Protein AF-A0A3M1BQ85-F1 (afdb_monomer)

Solvent-accessible surface area (backbone atoms only — not comparable to full-atom values): 7840 Å² total; per-residue (Å²): 142,82,82,92,62,69,89,78,54,62,62,65,64,54,50,52,54,53,52,52,51,56,47,53,56,48,52,53,40,35,56,31,48,8,52,30,52,32,41,50,47,41,54,77,76,43,19,82,80,44,59,34,60,41,94,69,44,39,53,59,47,52,49,49,32,54,48,29,54,50,50,42,51,51,47,32,74,76,41,58,70,48,64,77,49,54,63,81,41,47,58,58,16,35,53,54,15,50,54,51,49,49,52,54,29,47,78,70,75,42,58,87,51,56,84,70,61,72,96,60,62,92,66,52,64,64,51,68,75,63,64,65,66,80,79,75,109

Mean predicted aligned error: 5.95 Å

Foldseek 3Di:
DDDPPVVPDPVVVVVVVVVVVVVVLLVLLLLLLLLLLLLVCCLVPPCVVDCNVPDCNSVVSLVSLVVSLVSNVVSCVVPVVSVVVNQVCNFVSPVSNLVVNCVVCVVVVNNVCNVVRDNGRPDHPCCSNPPRCVVVD

Radius of gyration: 19.22 Å; Cα contacts (8 Å, |Δi|>4): 107; chains: 1; bounding box: 35×29×62 Å

Secondary structure (DSSP, 8-state):
-----GGGS-HHHHHHHHHHHHHHHHHHHHHHHHHHHHHHHHHHHHGGGSGGGSTTTTHHHHHHHHHHHHHHHHHHHH-TTHHHHGGGGHHHHHHHHHHHHHHHHHHTT-GGGGGGS-SS-SS-HHHHHH--GGGG-

pLDDT: mean 90.46, std 11.32, range [49.25, 98.88]

Sequence (137 aa):
LKEGLYDLVDWENLLEEIEDMAQKHLDSCISHLAVILEHMYEWDHFRQWTKAGKEKGGLSWIRSIDRARTEISKLFRRYPSLRNKLPDYLELAWQDAVDELKLWLKDISKESLISQLPSRCPYTYEEAMTRDLRREL

Nearest PDB structures (foldseek):
  8w6e-assembly1_A  TM=3.481E-01  e=8.507E+00  artificial sequences

Structure (mmCIF, N/CA/C/O backbone):
data_AF-A0A3M1BQ85-F1
#
_entry.id   AF-A0A3M1BQ85-F1
#
loop_
_atom_site.group_PDB
_atom_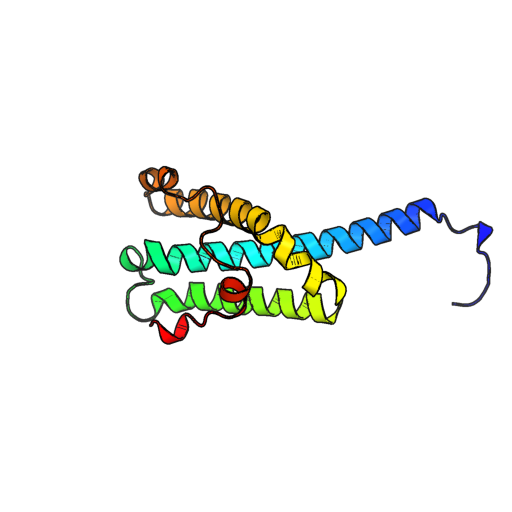site.id
_atom_site.type_symbol
_atom_site.label_atom_id
_atom_site.label_alt_id
_atom_site.label_comp_id
_atom_site.label_asym_id
_atom_site.label_entity_id
_atom_site.label_seq_id
_atom_site.pdbx_PDB_ins_code
_atom_site.Cartn_x
_atom_site.Cartn_y
_atom_site.Cartn_z
_atom_site.occupancy
_atom_site.B_iso_or_equiv
_atom_site.auth_seq_id
_atom_site.auth_comp_id
_atom_site.auth_asym_id
_atom_site.auth_atom_id
_atom_site.pdbx_PDB_model_num
ATOM 1 N N . LEU A 1 1 ? -6.407 -2.912 37.600 1.00 49.25 1 LEU A N 1
ATOM 2 C CA . LEU A 1 1 ? -7.320 -1.755 37.699 1.00 49.25 1 LEU A CA 1
ATOM 3 C C . LEU A 1 1 ? -8.203 -1.965 38.918 1.00 49.25 1 LEU A C 1
ATOM 5 O O . LEU A 1 1 ? -8.993 -2.900 38.936 1.00 49.25 1 LEU A O 1
ATOM 9 N N . LYS A 1 2 ? -7.933 -1.205 39.978 1.00 56.22 2 LYS A N 1
ATOM 10 C CA . LYS A 1 2 ? -8.595 -1.233 41.287 1.00 56.22 2 LYS A CA 1
ATOM 11 C C . LYS A 1 2 ? -8.866 0.230 41.644 1.00 56.22 2 LYS A C 1
ATOM 13 O O . LYS A 1 2 ? -7.975 1.038 41.424 1.00 56.22 2 LYS A O 1
ATOM 18 N N . GLU A 1 3 ? -10.046 0.480 42.206 1.00 62.56 3 GLU A N 1
ATOM 19 C CA . GLU A 1 3 ? -10.600 1.768 42.670 1.00 62.56 3 GLU A CA 1
ATOM 20 C C . GLU A 1 3 ? -11.431 2.534 41.623 1.00 62.56 3 GLU A C 1
ATOM 22 O O . GLU A 1 3 ? -10.925 3.156 40.696 1.00 62.56 3 GLU A O 1
ATOM 27 N N . GLY A 1 4 ? -12.757 2.418 41.771 1.00 55.50 4 GLY A N 1
ATOM 28 C CA . GLY A 1 4 ? -13.787 2.972 40.893 1.00 55.50 4 GLY A CA 1
ATOM 29 C C . GLY A 1 4 ? -14.021 4.466 41.096 1.00 55.50 4 GLY A C 1
ATOM 30 O O . GLY A 1 4 ? -15.075 4.865 41.579 1.00 55.50 4 GLY A O 1
ATOM 31 N N . LEU A 1 5 ? -13.046 5.281 40.699 1.00 61.38 5 LEU A N 1
ATOM 32 C CA . LEU A 1 5 ? -13.179 6.735 40.564 1.00 61.38 5 LEU A CA 1
ATOM 33 C C . LEU A 1 5 ? -13.590 7.098 39.125 1.00 61.38 5 LEU A C 1
ATOM 35 O O . LEU A 1 5 ? -12.866 7.788 38.414 1.00 61.38 5 LEU A O 1
ATOM 39 N N . TYR A 1 6 ? -14.739 6.586 38.675 1.00 60.47 6 TYR A N 1
ATOM 40 C CA . TYR A 1 6 ? -15.237 6.792 37.307 1.00 60.47 6 TYR A CA 1
ATOM 41 C C . TYR A 1 6 ? -15.605 8.258 37.008 1.00 60.47 6 TYR A C 1
ATOM 43 O O . TYR A 1 6 ? -15.544 8.667 35.853 1.00 60.47 6 TYR A O 1
ATOM 51 N N . ASP A 1 7 ? -15.916 9.052 38.037 1.00 66.50 7 ASP A N 1
ATOM 52 C CA . ASP A 1 7 ? -16.328 10.460 37.906 1.00 66.50 7 ASP A CA 1
ATOM 53 C C . ASP A 1 7 ? -15.151 11.437 37.710 1.00 66.50 7 ASP A C 1
ATOM 55 O O . ASP A 1 7 ? -15.363 12.605 37.400 1.00 66.50 7 ASP A O 1
ATOM 59 N N . LEU A 1 8 ? -13.907 10.976 37.904 1.00 69.81 8 LEU A N 1
ATOM 60 C CA . LEU A 1 8 ? -12.683 11.757 37.658 1.00 69.81 8 LEU A CA 1
ATOM 61 C C . LEU A 1 8 ? -12.062 11.465 36.286 1.00 69.81 8 LEU A C 1
ATOM 63 O O . LEU A 1 8 ? -11.068 12.089 35.918 1.00 69.81 8 LEU A O 1
ATOM 67 N N . VAL A 1 9 ? -12.607 10.487 35.559 1.00 72.50 9 VAL A N 1
ATOM 68 C CA . VAL A 1 9 ? -12.145 10.149 34.216 1.00 72.50 9 VAL A CA 1
ATOM 69 C C . VAL A 1 9 ? -12.768 11.136 33.241 1.00 72.50 9 VAL A C 1
ATOM 71 O O . VAL A 1 9 ? -13.988 11.250 33.142 1.00 72.50 9 VAL A O 1
ATOM 74 N N . ASP A 1 10 ? -11.910 11.834 32.510 1.00 82.94 10 ASP A N 1
ATOM 75 C CA . ASP A 1 10 ? -12.309 12.657 31.379 1.00 82.94 10 ASP A CA 1
ATOM 76 C C . ASP A 1 10 ? -12.650 11.748 30.189 1.00 82.94 10 ASP A C 1
ATOM 78 O O . ASP A 1 10 ? -11.801 11.375 29.377 1.00 82.94 10 ASP A O 1
ATOM 82 N N . TRP A 1 11 ? -13.900 11.287 30.166 1.00 82.50 11 TRP A N 1
ATOM 83 C CA . TRP A 1 11 ? -14.385 10.308 29.195 1.00 82.50 11 TRP A CA 1
ATOM 84 C C . TRP A 1 11 ? -14.397 10.827 27.758 1.00 82.50 11 TRP A C 1
ATOM 86 O O . TRP A 1 11 ? -14.307 10.015 26.841 1.00 82.50 11 TRP A O 1
ATOM 96 N N . GLU A 1 12 ? -14.503 12.142 27.562 1.00 80.19 12 GLU A N 1
ATOM 97 C CA . GLU A 1 12 ? -14.507 12.763 26.236 1.00 80.19 12 GLU A CA 1
ATOM 98 C C . GLU A 1 12 ? -13.103 12.711 25.628 1.00 80.19 12 GLU A C 1
ATOM 100 O O . GLU A 1 12 ? -12.927 12.121 24.562 1.00 80.19 12 GLU A O 1
ATOM 105 N N . ASN A 1 13 ? -12.090 13.169 26.376 1.00 77.69 13 ASN A N 1
ATOM 106 C CA . ASN A 1 13 ? -10.690 13.065 25.956 1.00 77.69 13 ASN A CA 1
ATOM 107 C C . ASN A 1 13 ? -10.253 11.602 25.751 1.00 77.69 13 ASN A C 1
ATOM 109 O O . ASN A 1 13 ? -9.557 11.286 24.788 1.00 77.69 13 ASN A O 1
ATOM 113 N N . LEU A 1 14 ? -10.692 10.675 26.613 1.00 80.25 14 LEU A N 1
ATOM 114 C CA . LEU A 1 14 ? -10.365 9.253 26.455 1.00 80.25 14 LEU A CA 1
ATOM 115 C C . LEU A 1 14 ? -10.995 8.637 25.192 1.00 80.25 14 LEU A C 1
ATOM 117 O O . LEU A 1 14 ? -10.381 7.777 24.558 1.00 80.25 14 LEU A O 1
ATOM 121 N N . LEU A 1 15 ? -12.223 9.031 24.842 1.00 78.56 15 LEU A N 1
ATOM 122 C CA . LEU A 1 15 ? -12.894 8.544 23.636 1.00 78.56 15 LEU A CA 1
ATOM 123 C C . LEU A 1 15 ? -12.198 9.072 22.376 1.00 78.56 15 LEU A C 1
ATOM 125 O O . LEU A 1 15 ? -11.910 8.278 21.479 1.00 78.56 15 LEU A O 1
ATOM 129 N N . GLU A 1 16 ? -11.867 10.365 22.352 1.00 80.06 16 GLU A N 1
ATOM 130 C CA . GLU A 1 16 ? -11.123 11.001 21.260 1.00 80.06 16 GLU A CA 1
ATOM 131 C C . GLU A 1 16 ? -9.767 10.313 21.037 1.00 80.06 16 GLU A C 1
ATOM 133 O O . GLU A 1 16 ? -9.454 9.912 19.918 1.00 80.06 16 GLU A O 1
ATOM 138 N N . GLU A 1 17 ? -9.001 10.041 22.102 1.00 83.06 17 GLU A N 1
ATOM 139 C CA . GLU A 1 17 ? -7.720 9.326 21.999 1.00 83.06 17 GLU A CA 1
ATOM 140 C C . GLU A 1 17 ? -7.861 7.918 21.391 1.00 83.06 17 GLU A C 1
ATOM 142 O O . GLU A 1 17 ? -6.996 7.465 20.629 1.00 83.06 17 GLU A O 1
ATOM 147 N N . ILE A 1 18 ? -8.943 7.203 21.721 1.00 77.69 18 ILE A N 1
ATOM 148 C CA . ILE A 1 18 ? -9.218 5.865 21.180 1.00 77.69 18 ILE A CA 1
ATOM 149 C C . ILE A 1 18 ? -9.572 5.944 19.690 1.00 77.69 18 ILE A C 1
ATOM 151 O O . ILE A 1 18 ? -9.097 5.110 18.908 1.00 77.69 18 ILE A O 1
ATOM 155 N N . GLU A 1 19 ? -10.381 6.925 19.290 1.00 80.75 19 GLU A N 1
ATOM 156 C CA . GLU A 1 19 ? -10.756 7.156 17.892 1.00 80.75 19 GLU A CA 1
ATOM 157 C C . GLU A 1 19 ? -9.543 7.569 17.050 1.00 80.75 19 GLU A C 1
ATOM 159 O O . GLU A 1 19 ? -9.277 6.956 16.010 1.00 80.75 19 GLU A O 1
ATOM 164 N N . ASP 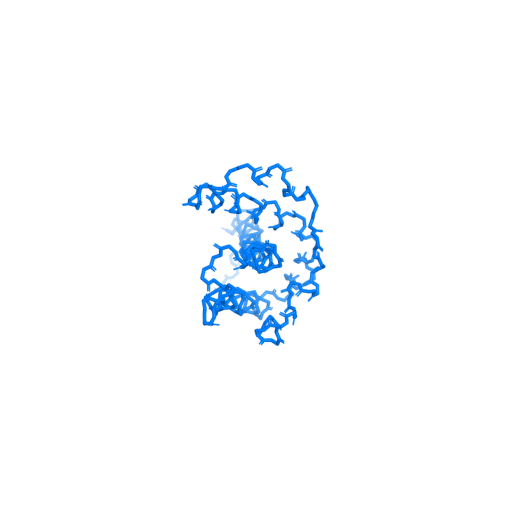A 1 20 ? -8.730 8.493 17.557 1.00 85.56 20 ASP A N 1
ATOM 165 C CA . ASP A 1 20 ? -7.471 8.922 16.949 1.00 85.56 20 ASP A CA 1
ATOM 166 C C . ASP A 1 20 ? -6.493 7.763 16.762 1.00 85.56 20 ASP A C 1
ATOM 168 O O . ASP A 1 20 ? -5.836 7.629 15.725 1.00 85.56 20 ASP A O 1
ATOM 172 N N . MET A 1 21 ? -6.367 6.899 17.772 1.00 84.12 21 MET A N 1
ATOM 173 C CA . MET A 1 21 ? -5.505 5.726 17.679 1.00 84.12 21 MET A CA 1
ATOM 174 C C . MET A 1 21 ? -6.017 4.752 16.611 1.00 84.12 21 MET A C 1
ATOM 176 O O . MET A 1 21 ? -5.224 4.232 15.819 1.00 84.12 21 MET A O 1
ATOM 180 N N . ALA A 1 22 ? -7.332 4.522 16.550 1.00 83.56 22 ALA A N 1
ATOM 181 C CA . ALA A 1 22 ? -7.934 3.681 15.521 1.00 83.56 22 ALA A CA 1
ATOM 182 C C . ALA A 1 22 ? -7.697 4.246 14.110 1.00 83.56 22 ALA A C 1
ATOM 184 O O . ALA A 1 22 ? -7.369 3.474 13.201 1.00 83.56 22 ALA A O 1
ATOM 185 N N . GLN A 1 23 ? -7.795 5.569 13.944 1.00 92.31 23 GLN A N 1
ATOM 186 C CA . GLN A 1 23 ? -7.531 6.251 12.679 1.00 92.31 23 GLN A CA 1
ATOM 187 C C . GLN A 1 23 ? -6.062 6.117 12.263 1.00 92.31 23 GLN A C 1
ATOM 189 O O . GLN A 1 23 ? -5.782 5.642 11.166 1.00 92.31 23 GLN A O 1
ATOM 194 N N . LYS A 1 24 ? -5.112 6.369 13.173 1.00 95.44 24 LYS A N 1
ATOM 195 C CA . LYS A 1 24 ? -3.667 6.232 12.896 1.00 95.44 24 LYS A CA 1
ATOM 196 C C . LYS A 1 24 ? -3.279 4.835 12.406 1.00 95.44 24 LYS A C 1
ATOM 198 O O . LYS A 1 24 ? -2.394 4.684 11.560 1.00 95.44 24 LYS A O 1
ATOM 203 N N . HIS A 1 25 ? -3.908 3.786 12.938 1.00 96.69 25 HIS A N 1
ATOM 204 C CA . HIS A 1 25 ? -3.642 2.416 12.490 1.00 96.69 25 HIS A CA 1
ATOM 205 C C . HIS A 1 25 ? -4.218 2.120 11.103 1.00 96.69 25 HIS A C 1
ATOM 207 O O . HIS A 1 25 ? -3.610 1.357 10.345 1.00 96.69 25 HIS A O 1
ATOM 213 N N . LEU A 1 26 ? -5.366 2.714 10.773 1.00 97.19 26 LEU A N 1
ATOM 214 C CA . LEU A 1 26 ? -5.935 2.652 9.433 1.00 97.19 26 LEU A CA 1
ATOM 215 C C . LEU A 1 26 ? -5.057 3.413 8.436 1.00 97.19 26 LEU A C 1
ATOM 217 O O . LEU A 1 26 ? -4.680 2.826 7.426 1.00 97.19 26 LEU A O 1
ATOM 221 N N . ASP A 1 27 ? -4.634 4.632 8.767 1.00 98.12 27 ASP A N 1
ATOM 222 C CA . ASP A 1 27 ? -3.715 5.430 7.946 1.00 98.12 27 ASP A CA 1
ATOM 223 C C . ASP A 1 27 ? -2.416 4.662 7.678 1.00 98.12 27 ASP A C 1
ATOM 225 O O . ASP A 1 27 ? -1.965 4.561 6.542 1.00 98.12 27 ASP A O 1
ATOM 229 N N . SER A 1 28 ? -1.870 3.993 8.700 1.00 98.25 28 SER A N 1
ATOM 230 C CA . SER A 1 28 ? -0.687 3.135 8.534 1.00 98.25 28 SER A CA 1
ATOM 231 C C . SER A 1 28 ? -0.930 1.986 7.543 1.00 98.25 28 SER A C 1
ATOM 233 O O . SER A 1 28 ? -0.042 1.633 6.765 1.00 98.25 28 SER A O 1
ATOM 235 N N . CYS A 1 29 ? -2.124 1.381 7.551 1.00 98.56 29 CYS A N 1
ATOM 236 C CA . CYS A 1 29 ? -2.481 0.356 6.570 1.00 98.56 29 CYS A CA 1
ATOM 237 C C . CYS A 1 29 ? -2.593 0.937 5.155 1.00 98.56 29 CYS A C 1
ATOM 239 O O . CYS A 1 29 ? -2.147 0.288 4.210 1.00 98.56 29 CYS A O 1
ATOM 241 N N . ILE A 1 30 ? -3.164 2.137 5.018 1.00 98.75 30 ILE A N 1
ATOM 242 C CA . ILE A 1 30 ? -3.323 2.848 3.743 1.00 98.75 30 ILE A CA 1
ATOM 243 C C . ILE A 1 30 ? -1.950 3.180 3.156 1.00 98.75 30 ILE A C 1
ATOM 245 O O . ILE A 1 30 ? -1.691 2.821 2.011 1.00 98.75 30 ILE A O 1
ATOM 249 N N . SER A 1 31 ? -1.023 3.721 3.952 1.00 98.75 31 SER A N 1
ATOM 250 C CA . SER A 1 31 ? 0.342 4.008 3.490 1.00 98.75 31 SER A CA 1
ATOM 251 C C . SER A 1 31 ? 1.087 2.745 3.049 1.00 98.75 31 SER A C 1
ATOM 253 O O . SER A 1 31 ? 1.790 2.747 2.042 1.00 98.75 31 SER A O 1
ATOM 255 N N . HIS A 1 32 ? 0.928 1.626 3.764 1.00 98.81 32 HIS A N 1
ATOM 256 C CA . HIS A 1 32 ? 1.506 0.358 3.313 1.00 98.81 32 HIS A CA 1
ATOM 257 C C . HIS A 1 32 ? 0.845 -0.168 2.033 1.00 98.81 32 HIS A C 1
ATOM 259 O O . HIS A 1 32 ? 1.537 -0.742 1.194 1.00 98.81 32 HIS A O 1
ATOM 265 N N . LEU A 1 33 ? -0.465 0.024 1.865 1.00 98.88 33 LEU A N 1
ATOM 266 C CA . LEU A 1 33 ? -1.160 -0.329 0.631 1.00 98.88 33 LEU A CA 1
ATOM 267 C C . LEU A 1 33 ? -0.677 0.537 -0.542 1.00 98.88 33 LEU A C 1
ATOM 269 O O . LEU A 1 33 ? -0.451 -0.003 -1.621 1.00 98.88 33 LEU A O 1
ATOM 273 N N . ALA A 1 34 ? -0.420 1.827 -0.321 1.00 98.88 34 ALA A N 1
ATOM 274 C CA . ALA A 1 34 ? 0.133 2.731 -1.327 1.00 98.88 34 ALA A CA 1
ATOM 275 C C . ALA A 1 34 ? 1.491 2.237 -1.853 1.00 98.88 34 ALA A C 1
ATOM 277 O O . ALA A 1 34 ? 1.651 2.067 -3.057 1.00 98.88 34 ALA A O 1
ATOM 278 N N . VAL A 1 35 ? 2.416 1.864 -0.958 1.00 98.75 35 VAL A N 1
ATOM 279 C CA . VAL A 1 35 ? 3.727 1.285 -1.330 1.00 98.75 35 VAL A CA 1
ATOM 280 C C . VAL A 1 35 ? 3.581 0.010 -2.169 1.00 98.75 35 VAL A C 1
ATOM 282 O O . VAL A 1 35 ? 4.371 -0.252 -3.077 1.00 98.75 35 VAL A O 1
ATOM 285 N N . ILE A 1 36 ? 2.581 -0.826 -1.866 1.00 98.81 36 ILE A N 1
ATOM 286 C CA . ILE A 1 36 ? 2.310 -2.029 -2.662 1.00 98.81 36 ILE A CA 1
ATOM 287 C C . ILE A 1 36 ? 1.891 -1.636 -4.080 1.00 98.81 36 ILE A C 1
ATOM 289 O O . ILE A 1 36 ? 2.437 -2.171 -5.045 1.00 98.81 36 ILE A O 1
ATOM 293 N N . LEU A 1 37 ? 0.926 -0.722 -4.196 1.00 98.81 37 LEU A N 1
ATOM 294 C CA . LEU A 1 37 ? 0.364 -0.296 -5.475 1.00 98.81 37 LEU A CA 1
ATOM 295 C C . LEU A 1 37 ? 1.393 0.440 -6.340 1.00 98.81 37 LEU A C 1
ATOM 297 O O . LEU A 1 37 ? 1.460 0.182 -7.540 1.00 98.81 37 LEU A O 1
ATOM 301 N N . GLU A 1 38 ? 2.218 1.295 -5.732 1.00 98.19 38 GLU A N 1
ATOM 302 C CA . GLU A 1 38 ? 3.342 1.987 -6.369 1.00 98.19 38 GLU A CA 1
ATOM 303 C C . GLU A 1 38 ? 4.255 0.976 -7.069 1.00 98.19 38 GLU A C 1
ATOM 305 O O . GLU A 1 38 ? 4.388 0.984 -8.293 1.00 98.19 38 GLU A O 1
ATOM 310 N N . HIS A 1 39 ? 4.815 0.033 -6.311 1.00 97.25 39 HIS A N 1
ATOM 311 C CA . HIS A 1 39 ? 5.763 -0.938 -6.851 1.00 97.25 39 HIS A CA 1
ATOM 312 C C . HIS A 1 39 ? 5.121 -1.959 -7.798 1.00 97.25 39 HIS A C 1
ATOM 314 O O . HIS A 1 39 ? 5.798 -2.461 -8.697 1.00 97.25 39 HIS A O 1
ATOM 320 N N . MET A 1 40 ? 3.833 -2.283 -7.633 1.00 97.38 40 MET A N 1
ATOM 321 C CA . MET A 1 40 ? 3.097 -3.078 -8.623 1.00 97.38 40 MET A CA 1
ATOM 322 C C . MET A 1 40 ? 2.969 -2.331 -9.951 1.00 97.38 40 MET A C 1
ATOM 324 O O . MET A 1 40 ? 3.205 -2.920 -11.006 1.00 97.38 40 MET A O 1
ATOM 328 N N . TYR A 1 41 ? 2.677 -1.032 -9.904 1.00 97.25 41 TYR A N 1
ATOM 329 C CA . TYR A 1 41 ? 2.589 -0.209 -11.103 1.00 97.25 41 TYR A CA 1
ATOM 330 C C . TYR A 1 41 ? 3.948 -0.039 -11.785 1.00 97.25 41 TYR A C 1
ATOM 332 O O . TYR A 1 41 ? 4.066 -0.220 -12.999 1.00 97.25 41 TYR A O 1
ATOM 340 N N . GLU A 1 42 ? 5.006 0.224 -11.014 1.00 94.50 42 GLU A N 1
ATOM 341 C CA . GLU A 1 42 ? 6.376 0.236 -11.535 1.00 94.50 42 GLU A CA 1
ATOM 342 C C . GLU A 1 42 ? 6.749 -1.094 -12.194 1.00 94.50 42 GLU A C 1
ATOM 344 O O . GLU A 1 42 ? 7.374 -1.114 -13.260 1.00 94.50 42 GLU A O 1
ATOM 349 N N . TRP A 1 43 ? 6.351 -2.211 -11.582 1.00 94.12 43 TRP A N 1
ATOM 350 C CA . TRP A 1 43 ? 6.583 -3.538 -12.128 1.00 94.12 43 TRP A CA 1
ATOM 351 C C . TRP A 1 43 ? 5.900 -3.724 -13.482 1.00 94.12 43 TRP A C 1
ATOM 353 O O . TRP A 1 43 ? 6.560 -4.102 -14.450 1.00 94.12 43 TRP A O 1
ATOM 363 N N . ASP A 1 44 ? 4.606 -3.434 -13.574 1.00 94.31 44 ASP A N 1
ATOM 364 C CA . ASP A 1 44 ? 3.831 -3.689 -14.789 1.00 94.31 44 ASP A CA 1
ATOM 365 C C . ASP A 1 44 ? 4.193 -2.745 -15.935 1.00 94.31 44 ASP A C 1
ATOM 367 O O . ASP A 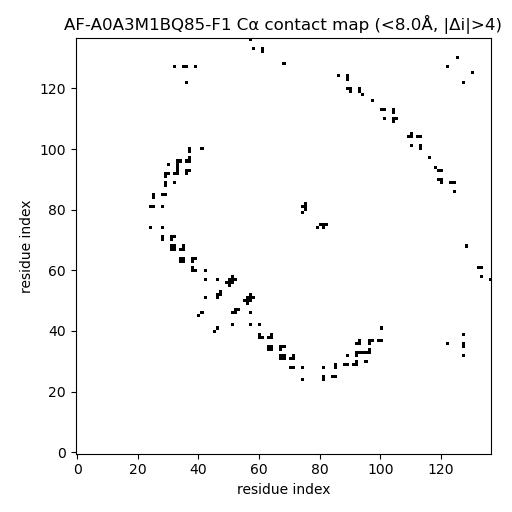1 44 ? 4.197 -3.153 -17.100 1.00 94.31 44 ASP A O 1
ATOM 371 N N . HIS A 1 45 ? 4.529 -1.494 -15.616 1.00 93.06 45 HIS A N 1
ATOM 372 C CA . HIS A 1 45 ? 4.645 -0.444 -16.622 1.00 93.06 45 HIS A CA 1
ATOM 373 C C . HIS A 1 45 ? 6.071 0.033 -16.867 1.00 93.06 45 HIS A C 1
ATOM 375 O O . HIS A 1 45 ? 6.354 0.506 -17.971 1.00 93.06 45 HIS A O 1
ATOM 381 N N . PHE A 1 46 ? 6.969 -0.058 -15.883 1.00 90.44 46 PHE A N 1
ATOM 382 C CA . PHE A 1 46 ? 8.252 0.653 -15.913 1.00 90.44 46 PHE A CA 1
ATOM 383 C C . PHE A 1 46 ? 9.483 -0.242 -15.760 1.00 90.44 46 PHE A C 1
ATOM 385 O O . PHE A 1 46 ? 10.599 0.220 -16.029 1.00 90.44 46 PHE A O 1
ATOM 392 N N . ARG A 1 47 ? 9.328 -1.523 -15.396 1.00 87.06 47 ARG A N 1
ATOM 393 C CA . ARG A 1 47 ? 10.464 -2.433 -15.155 1.00 87.06 47 ARG A CA 1
ATOM 394 C C . ARG A 1 47 ? 11.452 -2.489 -16.319 1.00 87.06 47 ARG A C 1
ATOM 396 O O . ARG A 1 47 ? 12.658 -2.521 -16.090 1.00 87.06 47 ARG A O 1
ATOM 403 N N . GLN A 1 48 ? 10.978 -2.421 -17.563 1.00 83.31 48 GLN A N 1
ATOM 404 C CA . GLN A 1 48 ? 11.819 -2.460 -18.762 1.00 83.31 48 GLN A CA 1
ATOM 405 C C . GLN A 1 48 ? 12.776 -1.264 -18.900 1.00 83.31 48 GLN A C 1
ATOM 407 O O . GLN A 1 48 ? 13.759 -1.348 -19.636 1.00 83.31 48 GLN A O 1
ATOM 412 N N . TRP A 1 49 ? 12.509 -0.149 -18.214 1.00 76.19 49 TRP A N 1
ATOM 413 C CA . TRP A 1 49 ? 13.345 1.054 -18.267 1.00 76.19 49 TRP A CA 1
ATOM 414 C C . TRP A 1 49 ? 14.359 1.145 -17.133 1.00 76.19 49 TRP A C 1
ATOM 416 O O . TRP A 1 49 ? 15.235 2.009 -17.168 1.00 76.19 49 TRP A O 1
ATOM 426 N N . THR A 1 50 ? 14.274 0.260 -16.143 1.00 73.69 50 THR A N 1
ATOM 427 C CA . THR A 1 50 ? 15.153 0.275 -14.978 1.00 73.69 50 THR A CA 1
ATOM 428 C C . THR A 1 50 ? 15.998 -0.994 -14.944 1.00 73.69 50 THR A C 1
ATOM 430 O O . THR A 1 50 ? 15.875 -1.897 -15.775 1.00 73.69 50 THR A O 1
ATOM 433 N N . LYS A 1 51 ? 16.883 -1.097 -13.949 1.00 73.44 51 LYS A N 1
ATOM 434 C CA . LYS A 1 51 ? 17.539 -2.377 -13.665 1.00 73.44 51 LYS A CA 1
ATOM 435 C C . LYS A 1 51 ? 16.529 -3.447 -13.246 1.00 73.44 51 LYS A C 1
ATOM 437 O O . LYS A 1 51 ? 16.894 -4.611 -13.268 1.00 73.44 51 LYS A O 1
ATOM 442 N N . ALA A 1 52 ? 15.290 -3.093 -12.891 1.00 70.38 52 ALA A N 1
ATOM 443 C CA . ALA A 1 52 ? 14.292 -4.051 -12.446 1.00 70.38 52 ALA A CA 1
ATOM 444 C C . ALA A 1 52 ? 13.906 -5.082 -13.507 1.00 70.38 52 ALA A C 1
ATOM 446 O O . ALA A 1 52 ? 13.766 -6.255 -13.179 1.00 70.38 52 ALA A O 1
ATOM 447 N N . GLY A 1 53 ? 13.829 -4.674 -14.774 1.00 64.38 53 GLY A N 1
ATOM 448 C CA . GLY A 1 53 ? 13.613 -5.565 -15.915 1.00 64.38 53 GLY A CA 1
ATOM 449 C C . GLY A 1 53 ? 14.856 -6.352 -16.339 1.00 64.38 53 GLY A C 1
ATOM 450 O O . GLY A 1 53 ? 14.839 -6.988 -17.389 1.00 64.38 53 GLY A O 1
ATOM 451 N N . LYS A 1 54 ? 15.953 -6.287 -15.571 1.00 70.38 54 LYS A N 1
ATOM 452 C CA . LYS A 1 54 ? 17.186 -7.041 -15.814 1.00 70.38 54 LYS A CA 1
ATOM 453 C C . LYS A 1 54 ? 17.573 -7.841 -14.571 1.00 70.38 54 LYS A C 1
ATOM 455 O O . LYS A 1 54 ? 17.677 -7.303 -13.469 1.00 70.38 54 LYS A O 1
ATOM 460 N N . GLU A 1 55 ? 17.887 -9.116 -14.773 1.00 69.56 55 GLU A N 1
ATOM 461 C CA . GLU A 1 55 ? 18.454 -9.995 -13.744 1.00 69.56 55 GLU A CA 1
ATOM 462 C C . GLU A 1 55 ? 17.682 -9.942 -12.405 1.00 69.56 55 GLU A C 1
ATOM 464 O O . GLU A 1 55 ? 16.533 -10.353 -12.312 1.00 69.56 55 GLU A O 1
ATOM 469 N N . LYS A 1 56 ? 18.332 -9.446 -11.344 1.00 66.12 56 LYS A N 1
ATOM 470 C CA . LYS A 1 56 ? 17.832 -9.400 -9.967 1.00 66.12 56 LYS A CA 1
ATOM 471 C C . LYS A 1 56 ? 17.296 -8.026 -9.560 1.00 66.12 56 LYS A C 1
ATOM 473 O O . LYS A 1 56 ? 16.956 -7.848 -8.391 1.00 66.12 56 LYS A O 1
ATOM 478 N N . GLY A 1 57 ? 17.248 -7.043 -10.463 1.00 68.25 57 GLY A N 1
ATOM 479 C CA . GLY A 1 57 ? 16.921 -5.667 -10.086 1.00 68.25 57 GLY A CA 1
ATOM 480 C C . GLY A 1 57 ? 15.500 -5.502 -9.545 1.00 68.25 57 GLY A C 1
ATOM 481 O O . GLY A 1 57 ? 15.283 -4.666 -8.679 1.00 68.25 57 GLY A O 1
ATOM 482 N N . GLY A 1 58 ? 14.545 -6.324 -9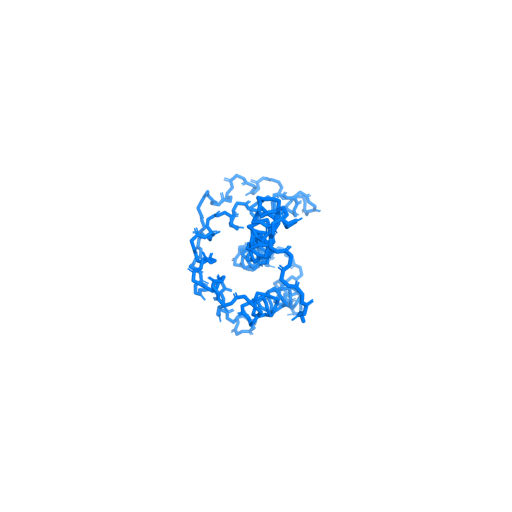.996 1.00 81.31 58 GLY A N 1
ATOM 483 C CA . GLY A 1 58 ? 13.151 -6.247 -9.549 1.00 81.31 58 GLY A CA 1
ATOM 484 C C . GLY A 1 58 ? 12.932 -6.788 -8.134 1.00 81.31 58 GLY A C 1
ATOM 485 O O . GLY A 1 58 ? 11.888 -6.566 -7.527 1.00 81.31 58 GLY A O 1
ATOM 486 N N . LEU A 1 59 ? 13.935 -7.464 -7.559 1.00 88.75 59 LEU A N 1
ATOM 487 C CA . LEU A 1 59 ? 13.838 -8.044 -6.220 1.00 88.75 59 LEU A CA 1
ATOM 488 C C . LEU A 1 59 ? 13.699 -6.991 -5.115 1.00 88.75 59 LEU A C 1
ATOM 490 O O . LEU A 1 59 ? 13.191 -7.332 -4.047 1.00 88.75 59 LEU A O 1
ATOM 494 N N . SER A 1 60 ? 14.157 -5.750 -5.324 1.00 90.06 60 SER A N 1
ATOM 495 C CA . SER A 1 60 ? 13.965 -4.673 -4.343 1.00 90.06 60 SER A CA 1
ATOM 496 C C . SER A 1 60 ? 12.498 -4.274 -4.236 1.00 90.06 60 SER A C 1
ATOM 498 O O . SER A 1 60 ? 11.982 -4.246 -3.124 1.00 90.06 60 SER A O 1
ATOM 500 N N . TRP A 1 61 ? 11.820 -4.065 -5.367 1.00 93.44 61 TRP A N 1
ATOM 501 C CA . TRP A 1 61 ? 10.389 -3.747 -5.417 1.00 93.44 61 TRP A CA 1
ATOM 502 C C . TRP A 1 61 ? 9.546 -4.873 -4.825 1.00 93.44 61 TRP A C 1
ATOM 504 O O . TRP A 1 61 ? 8.736 -4.642 -3.931 1.00 93.44 61 TRP A O 1
ATOM 514 N N . ILE A 1 62 ? 9.831 -6.121 -5.213 1.00 94.06 62 ILE A N 1
ATOM 515 C CA . ILE A 1 62 ? 9.143 -7.286 -4.643 1.00 94.06 62 ILE A CA 1
ATOM 516 C C . ILE A 1 62 ? 9.350 -7.356 -3.122 1.00 94.06 62 ILE A C 1
ATOM 518 O O . ILE A 1 62 ? 8.414 -7.6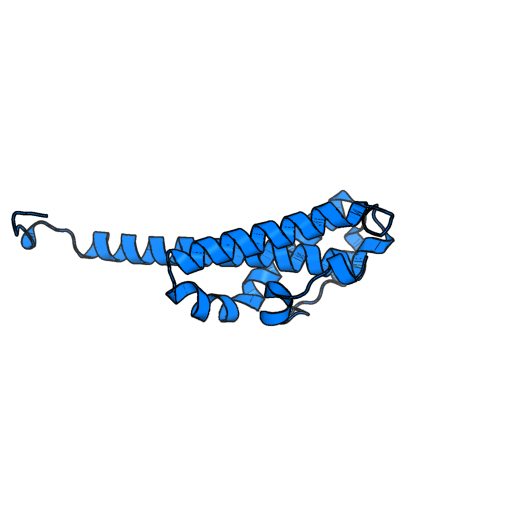22 -2.374 1.00 94.06 62 ILE A O 1
ATOM 522 N N . ARG A 1 63 ? 10.567 -7.082 -2.633 1.00 95.44 63 ARG A N 1
ATOM 523 C CA . ARG A 1 63 ? 10.845 -7.061 -1.189 1.00 95.44 63 ARG A CA 1
ATOM 524 C C . ARG A 1 63 ? 10.075 -5.948 -0.471 1.00 95.44 63 ARG A C 1
ATOM 526 O O . ARG A 1 63 ? 9.636 -6.180 0.655 1.00 95.44 63 ARG A O 1
ATOM 533 N N . SER A 1 64 ? 9.932 -4.772 -1.079 1.00 96.62 64 SER A N 1
ATOM 534 C CA . SER A 1 64 ? 9.119 -3.683 -0.527 1.00 96.62 64 SER A CA 1
ATOM 535 C C . SER A 1 64 ? 7.648 -4.091 -0.418 1.00 96.62 64 SER A C 1
ATOM 537 O O . SER A 1 64 ? 7.068 -3.944 0.657 1.00 96.62 64 SER A O 1
ATOM 539 N N . ILE A 1 65 ? 7.092 -4.715 -1.464 1.00 97.81 65 ILE A N 1
ATOM 540 C CA . ILE A 1 65 ? 5.725 -5.262 -1.464 1.00 97.81 65 ILE A CA 1
ATOM 541 C C . ILE A 1 65 ? 5.550 -6.303 -0.347 1.00 97.81 65 ILE A C 1
ATOM 543 O O . ILE A 1 65 ? 4.638 -6.193 0.475 1.00 97.81 65 ILE A O 1
ATOM 547 N N . ASP A 1 66 ? 6.450 -7.287 -0.259 1.00 97.94 66 ASP A N 1
ATOM 548 C CA . ASP A 1 66 ? 6.395 -8.347 0.758 1.00 97.94 66 ASP A CA 1
ATOM 549 C C . ASP A 1 66 ? 6.457 -7.774 2.187 1.00 97.94 66 ASP A C 1
ATOM 551 O O . ASP A 1 66 ? 5.745 -8.227 3.095 1.00 97.94 66 ASP A O 1
ATOM 555 N N . ARG A 1 67 ? 7.294 -6.747 2.402 1.00 98.44 67 ARG A N 1
ATOM 556 C CA . ARG A 1 67 ? 7.401 -6.050 3.690 1.00 98.44 67 ARG A CA 1
ATOM 557 C C . ARG A 1 67 ? 6.110 -5.306 4.021 1.00 98.44 67 ARG A C 1
ATOM 559 O O . ARG A 1 67 ? 5.606 -5.479 5.127 1.00 98.44 67 ARG A O 1
ATOM 566 N N . ALA A 1 68 ? 5.560 -4.537 3.087 1.00 98.62 68 ALA A N 1
ATOM 567 C CA . ALA A 1 68 ? 4.319 -3.798 3.299 1.00 98.62 68 ALA A CA 1
ATOM 568 C C . ALA A 1 68 ? 3.142 -4.738 3.626 1.00 98.62 68 ALA A C 1
ATOM 570 O O .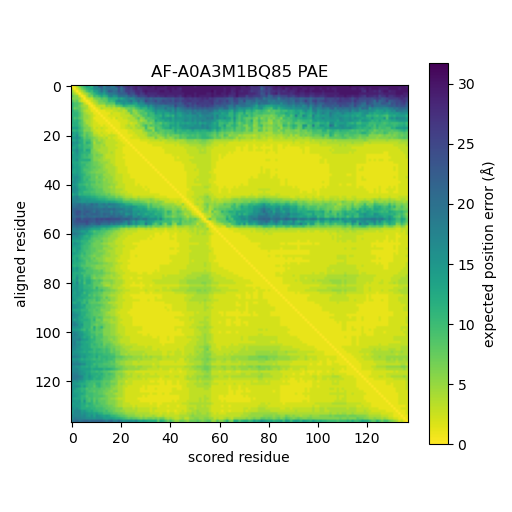 ALA A 1 68 ? 2.452 -4.540 4.627 1.00 98.62 68 ALA A O 1
ATOM 571 N N . ARG A 1 69 ? 2.992 -5.849 2.888 1.00 98.62 69 ARG A N 1
ATOM 572 C CA . ARG A 1 69 ? 1.998 -6.902 3.193 1.00 98.62 69 ARG A CA 1
ATOM 573 C C . ARG A 1 69 ? 2.195 -7.505 4.587 1.00 98.62 69 ARG A C 1
ATOM 575 O O . ARG A 1 69 ? 1.224 -7.793 5.295 1.00 98.62 69 ARG A O 1
ATOM 582 N N . THR A 1 70 ? 3.449 -7.689 5.001 1.00 98.62 70 THR A N 1
ATOM 583 C CA . THR A 1 70 ? 3.791 -8.187 6.341 1.00 98.62 70 THR A CA 1
ATOM 584 C C . THR A 1 70 ? 3.390 -7.197 7.436 1.00 98.62 70 THR A C 1
ATOM 586 O O . THR A 1 70 ? 2.838 -7.624 8.454 1.00 98.62 70 THR A O 1
ATOM 589 N N . GLU A 1 71 ? 3.627 -5.897 7.243 1.00 98.62 71 GLU A N 1
ATOM 590 C CA . GLU A 1 71 ? 3.227 -4.860 8.203 1.00 98.62 71 GLU A CA 1
ATOM 591 C C . GLU A 1 71 ? 1.702 -4.725 8.300 1.00 98.62 71 GLU A C 1
ATOM 593 O O . GLU A 1 71 ? 1.165 -4.769 9.408 1.00 98.62 71 GLU A O 1
ATOM 598 N N . ILE A 1 72 ? 0.982 -4.730 7.171 1.00 98.56 72 ILE A N 1
ATOM 599 C CA . ILE A 1 72 ? -0.492 -4.790 7.160 1.00 98.56 72 ILE A CA 1
ATOM 600 C C . ILE A 1 72 ? -0.983 -6.019 7.939 1.00 98.56 72 ILE A C 1
ATOM 602 O O . ILE A 1 72 ? -1.849 -5.923 8.808 1.00 98.56 72 ILE A O 1
ATOM 606 N N . SER A 1 73 ? -0.374 -7.186 7.711 1.00 98.38 73 SER A N 1
ATOM 607 C CA . SER A 1 73 ? -0.737 -8.414 8.428 1.00 98.38 73 SER A CA 1
ATOM 608 C C . SER A 1 73 ? -0.477 -8.326 9.937 1.00 98.38 73 SER A C 1
ATOM 610 O O . SER A 1 73 ? -1.234 -8.895 10.728 1.00 98.38 73 SER A O 1
ATOM 612 N N . LYS A 1 74 ? 0.582 -7.628 10.371 1.00 98.50 74 LYS A N 1
ATOM 613 C CA . LYS A 1 74 ? 0.837 -7.357 11.797 1.00 98.50 74 LYS A CA 1
ATOM 614 C C . LYS A 1 74 ? -0.232 -6.438 12.382 1.00 98.50 74 LYS A C 1
ATOM 616 O O . LYS A 1 74 ? -0.714 -6.730 13.477 1.00 98.50 74 LYS A O 1
ATOM 621 N N . LEU A 1 75 ? -0.620 -5.386 11.661 1.00 97.69 75 LEU A N 1
ATOM 622 C CA . LEU A 1 75 ? -1.693 -4.480 12.071 1.00 97.69 75 LEU A CA 1
ATOM 623 C C . LEU A 1 75 ? -3.023 -5.229 12.186 1.00 97.69 75 LEU A C 1
ATOM 625 O O . LEU A 1 75 ? -3.672 -5.122 13.218 1.00 97.69 75 LEU A O 1
ATOM 629 N N . PHE A 1 76 ? -3.363 -6.102 11.236 1.00 97.44 76 PHE A N 1
ATOM 630 C CA . PHE A 1 76 ? -4.571 -6.935 11.312 1.00 97.44 76 PHE A CA 1
ATOM 631 C C . PHE A 1 76 ? -4.582 -7.892 12.505 1.00 97.44 76 PHE A C 1
ATOM 633 O O . PHE A 1 76 ? -5.636 -8.128 13.088 1.00 97.44 76 PHE A O 1
ATOM 640 N N . ARG A 1 77 ? -3.428 -8.449 12.898 1.00 97.38 77 ARG A N 1
ATOM 641 C CA . ARG A 1 77 ? -3.347 -9.298 14.100 1.00 97.38 77 ARG A CA 1
ATOM 642 C C . ARG A 1 77 ? -3.613 -8.518 15.386 1.00 97.38 77 ARG A C 1
ATOM 644 O O . ARG A 1 77 ? -4.153 -9.089 16.327 1.00 97.38 77 ARG A O 1
ATOM 651 N N . ARG A 1 78 ? -3.213 -7.245 15.437 1.00 95.94 78 ARG A N 1
ATOM 652 C CA . ARG A 1 78 ? -3.412 -6.373 16.605 1.00 95.94 78 ARG A CA 1
ATOM 653 C C . ARG A 1 78 ? -4.794 -5.717 16.612 1.00 95.94 78 ARG A C 1
ATOM 655 O O . ARG A 1 78 ? -5.380 -5.566 17.676 1.00 95.94 78 ARG A O 1
ATOM 662 N N . TYR A 1 79 ? -5.310 -5.382 15.433 1.00 95.38 79 TYR A N 1
ATOM 663 C CA . TYR A 1 79 ? -6.550 -4.642 15.216 1.00 95.38 79 TYR A CA 1
ATOM 664 C C . TYR A 1 79 ? -7.368 -5.318 14.098 1.00 95.38 79 TYR A C 1
ATOM 666 O O . TYR A 1 79 ? -7.348 -4.874 12.947 1.00 95.38 79 TYR A O 1
ATOM 674 N N . PRO A 1 80 ? -8.093 -6.414 14.399 1.00 94.06 80 PRO A N 1
ATOM 675 C CA . PRO A 1 80 ? -8.775 -7.222 13.383 1.00 94.06 80 PRO A CA 1
ATOM 676 C C . PRO A 1 80 ? -9.806 -6.465 12.537 1.00 94.06 80 PRO A C 1
ATOM 678 O O . PRO A 1 80 ? -10.013 -6.814 11.376 1.00 94.06 80 PRO A O 1
ATOM 681 N N . SER A 1 81 ? -10.421 -5.411 13.083 1.00 93.12 81 SER A N 1
ATOM 682 C CA . SER A 1 81 ? -11.394 -4.571 12.372 1.00 93.12 81 SER A CA 1
ATOM 683 C C . SER A 1 81 ? -10.809 -3.878 11.137 1.00 93.12 81 SER A C 1
ATOM 685 O O . SER A 1 81 ? -11.543 -3.634 10.180 1.00 93.12 81 SER A O 1
ATOM 687 N N . LEU A 1 82 ? -9.495 -3.623 11.107 1.00 96.19 82 LEU A N 1
ATOM 688 C CA . LEU A 1 82 ? -8.822 -3.005 9.961 1.00 96.19 82 LEU A CA 1
ATOM 689 C C . LEU A 1 82 ? -8.895 -3.870 8.699 1.00 96.19 82 LEU A C 1
ATOM 691 O O . LEU A 1 82 ? -8.917 -3.325 7.601 1.00 96.19 82 LEU A O 1
ATOM 695 N N . ARG A 1 83 ? -8.987 -5.201 8.837 1.00 95.56 83 ARG A N 1
ATOM 696 C CA . ARG A 1 83 ? -9.071 -6.124 7.693 1.00 95.56 83 ARG A CA 1
ATOM 697 C C . ARG A 1 83 ? -10.291 -5.850 6.818 1.00 95.56 83 ARG A C 1
ATOM 699 O O . ARG A 1 83 ? -10.190 -5.950 5.603 1.00 95.56 83 ARG A O 1
ATOM 706 N N . ASN A 1 84 ? -11.418 -5.521 7.441 1.00 95.06 84 ASN A N 1
ATOM 707 C CA . ASN A 1 84 ? -12.663 -5.264 6.722 1.00 95.06 84 ASN A CA 1
ATOM 708 C C . ASN A 1 84 ? -12.754 -3.816 6.235 1.00 95.06 84 ASN A C 1
ATOM 710 O O . ASN A 1 84 ? -13.492 -3.558 5.299 1.00 95.06 84 ASN A O 1
ATOM 714 N N . LYS A 1 85 ? -12.015 -2.891 6.864 1.00 95.88 85 LYS A N 1
ATOM 715 C CA . LYS A 1 85 ? -12.010 -1.471 6.492 1.00 95.88 85 LYS A CA 1
ATOM 716 C C . LYS A 1 85 ? -11.065 -1.171 5.335 1.00 95.88 85 LYS A C 1
ATOM 718 O O . LYS A 1 85 ? -11.433 -0.430 4.441 1.00 95.88 85 LYS A O 1
ATOM 723 N N . LEU A 1 86 ? -9.849 -1.725 5.348 1.00 97.94 86 LEU A N 1
ATOM 724 C CA . LEU A 1 86 ? -8.801 -1.359 4.389 1.00 97.94 86 LEU A CA 1
ATOM 725 C C . LEU A 1 86 ? -9.217 -1.452 2.903 1.00 97.94 86 LEU A C 1
ATOM 727 O O . LEU A 1 86 ? -8.820 -0.556 2.159 1.00 97.94 86 LEU A O 1
ATOM 731 N N . PRO A 1 87 ? -10.005 -2.452 2.449 1.00 98.44 87 PRO A N 1
ATOM 732 C CA . PRO A 1 87 ? -10.447 -2.518 1.054 1.00 98.44 87 PRO A CA 1
ATOM 733 C C . PRO A 1 87 ? -11.181 -1.260 0.568 1.00 98.44 87 PRO A C 1
ATOM 735 O O . PRO A 1 87 ? -11.000 -0.861 -0.580 1.00 98.44 87 PRO A O 1
ATOM 738 N N . ASP A 1 88 ? -11.936 -0.589 1.444 1.00 98.12 88 ASP A N 1
ATOM 739 C CA . ASP A 1 88 ? -12.696 0.624 1.106 1.00 98.12 88 ASP A CA 1
ATOM 740 C C . ASP A 1 88 ? -11.787 1.832 0.809 1.00 98.12 88 ASP A C 1
ATOM 742 O O . ASP A 1 88 ? -12.218 2.813 0.205 1.00 98.12 88 ASP A O 1
ATOM 746 N N . TYR A 1 89 ? -10.511 1.754 1.202 1.00 98.31 89 TYR A N 1
ATOM 747 C CA . TYR A 1 89 ? -9.514 2.816 1.044 1.00 98.31 89 TYR A CA 1
ATOM 748 C C . TYR A 1 89 ? -8.525 2.547 -0.095 1.00 98.31 89 TYR A C 1
ATOM 750 O O . TYR A 1 89 ? -7.508 3.231 -0.200 1.00 98.31 89 TYR A O 1
ATOM 758 N N . LEU A 1 90 ? -8.817 1.580 -0.970 1.00 98.62 90 LEU A N 1
ATOM 759 C CA . LEU A 1 90 ? -7.973 1.251 -2.122 1.00 98.62 90 LEU A CA 1
ATOM 760 C C . LEU A 1 90 ? -7.703 2.469 -3.020 1.00 98.62 90 LEU A C 1
ATOM 762 O O . LEU A 1 90 ? -6.564 2.703 -3.409 1.00 98.62 90 LEU A O 1
ATOM 766 N N . GLU A 1 91 ? -8.733 3.264 -3.317 1.00 98.56 91 GLU A N 1
ATOM 767 C CA . GLU A 1 91 ? -8.587 4.460 -4.159 1.00 98.56 91 GLU A CA 1
ATOM 768 C C . GLU A 1 91 ? -7.780 5.565 -3.470 1.00 98.56 91 GLU A C 1
ATOM 770 O O . GLU A 1 91 ? -7.031 6.275 -4.134 1.00 98.56 91 GLU A O 1
ATOM 775 N N . LEU A 1 92 ? -7.886 5.697 -2.143 1.00 98.56 92 LEU A N 1
ATOM 776 C CA . LEU A 1 92 ? -7.068 6.653 -1.395 1.00 98.56 92 LEU A CA 1
ATOM 777 C C . LEU A 1 92 ? -5.596 6.223 -1.398 1.00 98.56 92 LEU A C 1
ATOM 779 O O . LEU A 1 92 ? -4.729 7.012 -1.755 1.00 98.56 92 LEU A O 1
ATOM 783 N N . ALA A 1 93 ? -5.322 4.947 -1.117 1.00 98.75 93 ALA A N 1
ATOM 784 C CA . ALA A 1 93 ? -3.974 4.392 -1.212 1.00 98.75 93 ALA A CA 1
ATOM 785 C C . ALA A 1 93 ? -3.389 4.525 -2.630 1.00 98.75 93 ALA A C 1
ATOM 787 O O . ALA A 1 93 ? -2.186 4.712 -2.793 1.00 98.75 93 ALA A O 1
ATOM 788 N N . TRP A 1 94 ? -4.226 4.439 -3.670 1.00 98.81 94 TRP A N 1
ATOM 789 C CA . TRP A 1 94 ? -3.790 4.674 -5.044 1.00 98.81 94 TRP A CA 1
ATOM 790 C C . TRP A 1 94 ? -3.394 6.130 -5.300 1.00 98.81 94 TRP A C 1
ATOM 792 O O . TRP A 1 94 ? -2.411 6.371 -5.995 1.00 98.81 94 TRP A O 1
ATOM 802 N N . GLN A 1 95 ? -4.116 7.101 -4.740 1.00 98.56 95 GLN A N 1
ATOM 803 C CA . GLN A 1 95 ? -3.744 8.515 -4.858 1.00 98.56 95 GLN A CA 1
ATOM 804 C C . GLN A 1 95 ? -2.376 8.783 -4.223 1.00 98.56 95 GLN A C 1
ATOM 806 O O . GLN A 1 95 ? -1.527 9.399 -4.869 1.00 98.56 95 GLN A O 1
ATOM 811 N N . ASP A 1 96 ? -2.136 8.228 -3.033 1.00 98.56 96 ASP A N 1
ATOM 812 C CA . ASP A 1 96 ? -0.836 8.303 -2.360 1.00 98.56 96 ASP A CA 1
ATOM 813 C C . ASP A 1 96 ? 0.268 7.648 -3.214 1.00 98.56 96 ASP A C 1
ATOM 815 O O . ASP A 1 96 ? 1.328 8.232 -3.435 1.00 98.56 96 ASP A O 1
ATOM 819 N N . ALA A 1 97 ? -0.003 6.467 -3.785 1.00 98.62 97 ALA A N 1
ATOM 820 C CA . ALA A 1 97 ? 0.929 5.783 -4.684 1.00 98.62 97 ALA A CA 1
ATOM 821 C C . ALA A 1 97 ? 1.240 6.607 -5.944 1.00 98.62 97 ALA A C 1
ATOM 823 O O . ALA A 1 97 ? 2.378 6.641 -6.408 1.00 98.62 97 ALA A O 1
ATOM 824 N N . VAL A 1 98 ? 0.243 7.290 -6.511 1.00 98.56 98 VAL A N 1
ATOM 825 C CA . VAL A 1 98 ? 0.418 8.176 -7.669 1.00 98.56 98 VAL A CA 1
ATOM 826 C C . VAL A 1 98 ? 1.324 9.359 -7.332 1.00 98.56 98 VAL A C 1
ATOM 828 O O . VAL A 1 98 ? 2.101 9.784 -8.190 1.00 98.56 98 VAL A O 1
ATOM 831 N N . ASP A 1 99 ? 1.250 9.896 -6.117 1.00 98.38 99 ASP A N 1
ATOM 832 C CA . ASP A 1 99 ? 2.133 10.981 -5.692 1.00 98.38 99 ASP A CA 1
ATOM 833 C C . ASP A 1 99 ? 3.589 10.518 -5.550 1.00 98.38 99 ASP A C 1
ATOM 835 O O . ASP A 1 99 ? 4.482 11.195 -6.071 1.00 98.38 99 ASP A O 1
ATOM 839 N N . GLU A 1 100 ? 3.828 9.324 -5.002 1.00 98.06 100 GLU A N 1
ATOM 840 C CA . GLU A 1 100 ? 5.165 8.708 -4.978 1.00 98.06 100 GLU A CA 1
ATOM 841 C C . GLU A 1 100 ? 5.681 8.396 -6.394 1.00 98.06 100 GLU A C 1
ATOM 843 O O . GLU A 1 100 ? 6.798 8.777 -6.755 1.00 98.06 100 GLU A O 1
ATOM 848 N N . LEU A 1 101 ? 4.838 7.835 -7.271 1.00 97.81 101 LEU A N 1
ATOM 849 C CA . LEU A 1 101 ? 5.186 7.579 -8.675 1.00 97.81 101 LEU A CA 1
ATOM 850 C C . LEU A 1 101 ? 5.588 8.862 -9.416 1.00 97.81 101 LEU A C 1
ATOM 852 O O . LEU A 1 101 ? 6.513 8.846 -10.231 1.00 97.81 101 LEU A O 1
ATOM 856 N N . LYS A 1 102 ? 4.923 9.994 -9.153 1.00 97.81 102 LYS A N 1
ATOM 857 C CA . LYS A 1 102 ? 5.300 11.291 -9.743 1.00 97.81 102 LYS A CA 1
ATOM 858 C C . LYS A 1 102 ? 6.683 11.743 -9.290 1.00 97.81 102 LYS A C 1
ATOM 860 O O . LYS A 1 102 ? 7.406 12.324 -10.102 1.00 97.81 102 LYS A O 1
ATOM 865 N N . LEU A 1 103 ? 7.023 11.550 -8.015 1.00 97.12 103 LEU A N 1
ATOM 866 C CA . LEU A 1 103 ? 8.347 11.878 -7.480 1.00 97.12 103 LEU A CA 1
ATOM 867 C C . LEU A 1 103 ? 9.404 10.974 -8.110 1.00 97.12 103 LEU A C 1
ATOM 869 O O . LEU A 1 103 ? 10.353 11.471 -8.714 1.00 97.12 103 LEU A O 1
ATOM 873 N N . TRP A 1 104 ? 9.166 9.666 -8.100 1.00 94.81 104 TRP A N 1
ATOM 874 C CA . TRP A 1 104 ? 10.069 8.688 -8.688 1.00 94.81 104 TRP A CA 1
ATOM 875 C C . TRP A 1 104 ? 10.320 8.927 -10.186 1.00 94.81 104 TRP A C 1
ATOM 877 O O . TRP A 1 104 ? 11.464 8.900 -10.644 1.00 94.81 104 TRP A O 1
ATOM 887 N N . LEU A 1 105 ? 9.275 9.239 -10.964 1.00 94.81 105 LEU A N 1
ATOM 888 C CA . LEU A 1 105 ? 9.407 9.567 -12.388 1.00 94.81 105 LEU A CA 1
ATOM 889 C C . LEU A 1 105 ? 10.262 10.819 -12.629 1.00 94.81 105 LEU A C 1
ATOM 891 O O . LEU A 1 105 ? 10.971 10.866 -13.634 1.00 94.81 105 LEU A O 1
ATOM 895 N N . LYS A 1 106 ? 10.229 11.814 -11.734 1.00 95.25 106 LYS A N 1
ATOM 896 C CA . LYS A 1 106 ? 11.139 12.973 -11.798 1.00 95.25 106 LYS A CA 1
ATOM 897 C C . LYS A 1 106 ? 12.579 12.555 -11.518 1.00 95.25 106 LYS A C 1
ATOM 899 O O . LYS A 1 106 ? 13.476 12.920 -12.275 1.00 95.25 106 LYS A O 1
ATOM 904 N N . ASP A 1 107 ? 12.794 11.721 -10.503 1.00 92.62 107 ASP A N 1
ATOM 905 C CA . ASP A 1 107 ? 14.132 11.249 -10.122 1.00 92.62 107 ASP A CA 1
ATOM 906 C C . ASP A 1 107 ? 14.832 10.472 -11.247 1.00 92.62 107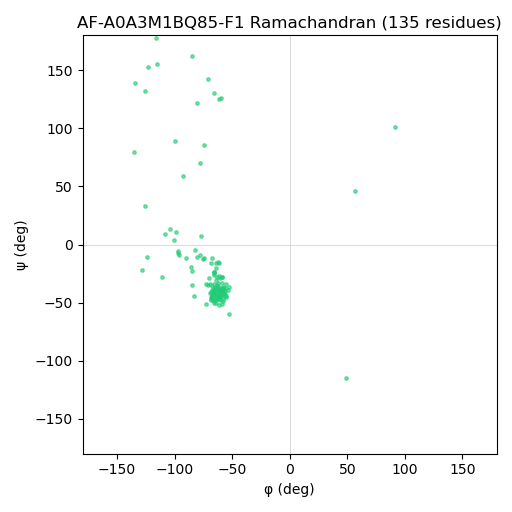 ASP A C 1
ATOM 908 O O . ASP A 1 107 ? 16.059 10.511 -11.366 1.00 92.62 107 ASP A O 1
ATOM 912 N N . ILE A 1 108 ? 14.065 9.806 -12.116 1.00 90.44 108 ILE A N 1
ATOM 913 C CA . ILE A 1 108 ? 14.592 9.100 -13.294 1.00 90.44 108 ILE A CA 1
ATOM 914 C C . ILE A 1 108 ? 14.480 9.894 -14.611 1.00 90.44 108 ILE A C 1
ATOM 916 O O . ILE A 1 108 ? 14.710 9.324 -15.681 1.00 90.44 108 ILE A O 1
ATOM 920 N N . SER A 1 109 ? 14.137 11.188 -14.553 1.00 92.88 109 SER A N 1
ATOM 921 C CA . SER A 1 109 ? 13.978 12.089 -15.712 1.00 92.88 109 SER A CA 1
ATOM 922 C C . SER A 1 109 ? 12.953 11.595 -16.751 1.00 92.88 109 SER A C 1
ATOM 924 O O . SER A 1 109 ? 13.214 11.539 -17.960 1.00 92.88 109 SER A O 1
ATOM 926 N N . LYS A 1 110 ? 11.787 11.156 -16.265 1.00 92.56 110 LYS A N 1
ATOM 927 C CA . LYS A 1 110 ? 10.648 10.618 -17.031 1.00 92.56 110 LYS A CA 1
ATOM 928 C C . LYS A 1 110 ? 9.336 11.348 -16.720 1.00 92.56 110 LYS A C 1
ATOM 930 O O . LYS A 1 110 ? 8.255 10.764 -16.787 1.00 92.56 110 LYS A O 1
ATOM 935 N N . GLU A 1 111 ? 9.403 12.644 -16.438 1.00 94.81 111 GLU A N 1
ATOM 936 C CA . GLU A 1 111 ? 8.260 13.485 -16.059 1.00 94.81 111 GLU A CA 1
ATOM 937 C C . GLU A 1 111 ? 7.152 13.512 -17.116 1.00 94.81 111 GLU A C 1
ATOM 939 O O . GLU A 1 111 ? 5.978 13.667 -16.784 1.00 94.81 111 GLU A O 1
ATOM 944 N N . SER A 1 112 ? 7.498 13.312 -18.391 1.00 94.12 112 SER A N 1
ATOM 945 C CA . SER A 1 112 ? 6.533 13.246 -19.495 1.00 94.12 112 SER A CA 1
ATOM 946 C C . SER A 1 112 ? 5.523 12.098 -19.373 1.00 94.12 112 SER A C 1
ATOM 948 O O . SER A 1 112 ? 4.496 12.121 -20.048 1.00 94.12 112 SER A O 1
ATOM 950 N N . LEU A 1 113 ? 5.792 11.108 -18.518 1.00 93.56 113 LEU A N 1
ATOM 951 C CA . LEU A 1 113 ? 4.912 9.966 -18.275 1.00 93.56 113 LEU A CA 1
ATOM 952 C C . LEU A 1 113 ? 3.907 10.201 -17.147 1.00 93.56 113 LEU A C 1
ATOM 954 O O . LEU A 1 113 ? 2.959 9.432 -17.020 1.00 93.56 113 LEU A O 1
ATOM 958 N N . ILE A 1 114 ? 4.067 11.270 -16.362 1.00 95.38 114 ILE A N 1
ATOM 959 C CA . ILE A 1 114 ? 3.150 11.599 -15.261 1.00 95.38 114 ILE A CA 1
ATOM 960 C C . ILE A 1 114 ? 1.711 11.759 -15.770 1.00 95.38 114 ILE A C 1
ATOM 962 O O . ILE A 1 114 ? 0.770 11.333 -15.108 1.00 95.38 114 ILE A O 1
ATOM 966 N N . SER A 1 115 ? 1.531 12.318 -16.969 1.00 94.31 115 SER A N 1
ATOM 967 C CA . SER A 1 115 ? 0.215 12.496 -17.596 1.00 94.31 115 SER A CA 1
ATOM 968 C C . SER A 1 115 ? -0.469 11.187 -18.006 1.00 94.31 115 SER A C 1
ATOM 970 O O . SER A 1 115 ? -1.647 11.209 -18.353 1.00 94.31 115 SER A O 1
ATOM 972 N N . GLN A 1 116 ? 0.252 10.063 -17.984 1.00 94.31 116 GLN A N 1
ATOM 973 C CA . GLN A 1 116 ? -0.258 8.738 -18.341 1.00 94.31 116 GLN A CA 1
ATOM 974 C C . GLN A 1 116 ? -0.673 7.918 -17.113 1.00 94.31 116 GLN A C 1
ATOM 976 O O . GLN A 1 116 ? -1.234 6.837 -17.281 1.00 94.31 116 GLN A O 1
ATOM 981 N N . LEU A 1 117 ? -0.402 8.401 -15.894 1.00 96.69 117 LEU A N 1
ATOM 982 C CA . LEU A 1 117 ? -0.825 7.719 -14.673 1.00 96.69 117 LEU A CA 1
ATOM 983 C C . LEU A 1 117 ? -2.363 7.722 -14.576 1.00 96.69 117 LEU A C 1
ATOM 985 O O . LEU A 1 117 ? -2.980 8.780 -14.741 1.00 96.69 117 LEU A O 1
ATOM 989 N N . PRO A 1 118 ? -3.004 6.567 -14.322 1.00 97.31 118 PRO A N 1
ATOM 990 C CA . PRO A 1 118 ? -4.454 6.487 -14.273 1.00 97.31 118 PRO A CA 1
ATOM 991 C C . PRO A 1 118 ? -5.007 7.188 -13.029 1.00 97.31 118 PRO A C 1
ATOM 993 O O . PRO A 1 118 ? -4.456 7.101 -11.933 1.00 97.31 118 PRO A O 1
ATOM 996 N N . SER A 1 119 ? -6.148 7.859 -13.193 1.00 94.19 119 SER A N 1
ATOM 997 C CA . SER A 1 119 ? -6.834 8.569 -12.105 1.00 94.19 119 SER A CA 1
ATOM 998 C C . SER A 1 119 ? -7.576 7.652 -11.128 1.00 94.19 119 SER A C 1
ATOM 1000 O O . SER A 1 119 ? -7.992 8.113 -10.069 1.00 94.19 119 SER A O 1
ATOM 1002 N N . ARG A 1 120 ? -7.756 6.376 -11.484 1.00 97.12 120 ARG A N 1
ATOM 1003 C CA . ARG A 1 120 ? -8.338 5.323 -10.642 1.00 97.12 120 ARG A CA 1
ATOM 1004 C C . ARG A 1 120 ? -7.360 4.173 -10.506 1.00 97.12 120 ARG A C 1
ATOM 1006 O O . ARG A 1 120 ? -6.570 3.944 -11.427 1.00 97.12 120 ARG A O 1
ATOM 1013 N N . CYS A 1 121 ? -7.456 3.448 -9.396 1.00 98.12 121 CYS A N 1
ATOM 1014 C CA . CYS A 1 121 ? -6.603 2.295 -9.160 1.00 98.12 121 CYS A CA 1
ATOM 1015 C C . CYS A 1 121 ? -6.802 1.239 -10.266 1.00 98.12 121 CYS A C 1
ATOM 1017 O O . CYS A 1 121 ? -7.939 0.828 -10.513 1.00 98.12 121 CYS A O 1
ATOM 1019 N N . PRO A 1 122 ? -5.731 0.788 -10.945 1.00 98.25 122 PRO A N 1
ATOM 1020 C CA . PRO A 1 122 ? -5.839 -0.243 -11.975 1.00 98.25 122 PRO A CA 1
ATOM 1021 C C . PRO A 1 122 ? -5.870 -1.671 -11.403 1.00 98.25 122 PRO A C 1
ATOM 1023 O O . PRO A 1 122 ? -6.030 -2.615 -12.172 1.00 98.25 122 PRO A O 1
ATOM 1026 N N . TYR A 1 123 ? -5.710 -1.832 -10.086 1.00 98.50 123 TYR A N 1
ATOM 1027 C CA . TYR A 1 123 ? -5.630 -3.120 -9.396 1.00 98.50 123 TYR A CA 1
ATOM 1028 C C . TYR A 1 123 ? -6.804 -3.311 -8.446 1.00 98.50 123 TYR A C 1
ATOM 1030 O O . TYR A 1 123 ? -7.351 -2.339 -7.926 1.00 98.50 123 TYR A O 1
ATOM 1038 N N . THR A 1 124 ? -7.148 -4.562 -8.147 1.00 98.56 124 THR A N 1
ATOM 1039 C CA . THR A 1 124 ? -8.042 -4.862 -7.022 1.00 98.56 124 THR A CA 1
ATOM 1040 C C . THR A 1 124 ? -7.271 -4.962 -5.705 1.00 98.56 124 THR A C 1
ATOM 1042 O O . THR A 1 124 ? -6.054 -5.177 -5.670 1.00 98.56 124 THR A O 1
ATOM 1045 N N . TYR A 1 125 ? -7.992 -4.856 -4.587 1.00 98.31 125 TYR A N 1
ATOM 1046 C CA . TYR A 1 125 ? -7.415 -5.087 -3.263 1.00 98.31 125 TYR A CA 1
ATOM 1047 C C . TYR A 1 125 ? -6.826 -6.504 -3.140 1.00 98.31 125 TYR A C 1
ATOM 1049 O O . TYR A 1 125 ? -5.743 -6.697 -2.585 1.00 98.31 125 TYR A O 1
ATOM 1057 N N . GLU A 1 126 ? -7.507 -7.508 -3.690 1.00 98.38 126 GLU A N 1
ATOM 1058 C CA . GLU A 1 126 ? -7.058 -8.900 -3.671 1.00 98.38 126 GLU A CA 1
ATOM 1059 C C . GLU A 1 126 ? -5.745 -9.073 -4.435 1.00 98.38 126 GLU A C 1
ATOM 1061 O O . GLU A 1 126 ? -4.831 -9.730 -3.930 1.00 98.38 126 GLU A O 1
ATOM 1066 N N . GLU A 1 127 ? -5.614 -8.459 -5.614 1.00 98.38 127 GLU A N 1
ATOM 1067 C CA . GLU A 1 127 ? -4.365 -8.461 -6.380 1.00 98.38 127 GLU A CA 1
ATOM 1068 C C . GLU A 1 127 ? -3.238 -7.808 -5.578 1.00 98.38 127 GLU A C 1
ATOM 1070 O O . GLU A 1 127 ? -2.173 -8.413 -5.406 1.00 98.38 127 GLU A O 1
ATOM 1075 N N . ALA A 1 128 ? -3.498 -6.632 -4.997 1.00 98.31 128 ALA A N 1
ATOM 1076 C CA . ALA A 1 128 ? -2.540 -5.929 -4.152 1.00 98.31 128 ALA A CA 1
ATOM 1077 C C . ALA A 1 128 ? -2.060 -6.798 -2.982 1.00 98.31 128 ALA A C 1
ATOM 1079 O O . ALA A 1 128 ? -0.866 -6.852 -2.679 1.00 98.31 128 A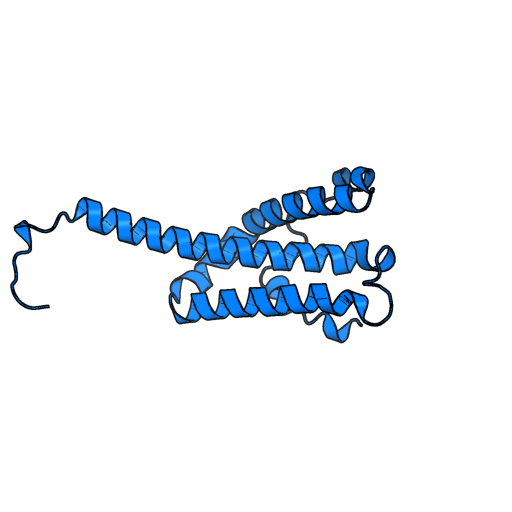LA A O 1
ATOM 1080 N N . MET A 1 129 ? -2.948 -7.569 -2.359 1.00 98.38 129 MET A N 1
ATOM 1081 C CA . MET A 1 129 ? -2.598 -8.378 -1.192 1.00 98.38 129 MET A CA 1
ATOM 1082 C C . MET A 1 129 ? -2.014 -9.757 -1.519 1.00 98.38 129 MET A C 1
ATOM 1084 O O . MET A 1 129 ? -1.361 -10.340 -0.651 1.00 98.38 129 MET A O 1
ATOM 1088 N N . THR A 1 130 ? -2.221 -10.290 -2.730 1.00 97.69 130 THR A N 1
ATOM 1089 C CA . THR A 1 130 ? -1.922 -11.707 -3.023 1.00 97.69 130 THR A CA 1
ATOM 1090 C C . THR A 1 130 ? -1.056 -11.965 -4.253 1.00 97.69 130 THR A C 1
ATOM 1092 O O . THR A 1 130 ? -0.423 -13.021 -4.312 1.00 97.69 130 THR A O 1
ATOM 1095 N N . ARG A 1 131 ? -0.972 -11.037 -5.219 1.00 97.25 131 ARG A N 1
ATOM 1096 C CA . ARG A 1 131 ? -0.222 -11.257 -6.465 1.00 97.25 131 ARG A CA 1
ATOM 1097 C C . ARG A 1 131 ? 1.264 -11.494 -6.180 1.00 97.25 131 ARG A C 1
ATOM 1099 O O . ARG A 1 131 ? 1.920 -10.678 -5.528 1.00 97.25 131 ARG A O 1
ATOM 1106 N N . ASP A 1 132 ? 1.791 -12.612 -6.670 1.00 94.38 132 ASP A N 1
ATOM 1107 C CA . ASP A 1 132 ? 3.177 -13.039 -6.463 1.00 94.38 132 ASP A CA 1
ATOM 1108 C C . ASP A 1 132 ? 4.039 -12.703 -7.684 1.00 94.38 132 ASP A C 1
ATOM 1110 O O . ASP A 1 132 ? 4.208 -13.515 -8.596 1.00 94.38 132 ASP A O 1
ATOM 1114 N N . LEU A 1 133 ? 4.616 -11.499 -7.674 1.00 91.56 133 LEU A N 1
ATOM 1115 C CA . LEU A 1 133 ? 5.465 -11.000 -8.760 1.00 91.56 133 LEU A CA 1
ATOM 1116 C C . LEU A 1 133 ? 6.759 -11.814 -8.940 1.00 91.56 133 LEU A C 1
ATOM 1118 O O . LEU A 1 133 ? 7.392 -11.733 -9.989 1.00 91.56 133 LEU A O 1
ATOM 1122 N N . ARG A 1 134 ? 7.163 -12.647 -7.964 1.00 88.81 134 ARG A N 1
ATOM 1123 C CA . ARG A 1 134 ? 8.339 -13.526 -8.126 1.00 88.81 134 ARG A CA 1
ATOM 1124 C C . ARG A 1 134 ? 8.123 -14.583 -9.202 1.00 88.81 134 ARG A C 1
ATOM 1126 O O . ARG A 1 134 ? 9.101 -15.088 -9.740 1.00 88.81 134 ARG A O 1
ATOM 1133 N N . ARG A 1 135 ? 6.866 -14.923 -9.500 1.00 88.12 135 ARG A N 1
ATOM 1134 C CA . ARG A 1 135 ? 6.495 -15.867 -10.566 1.00 88.12 135 ARG A CA 1
ATOM 1135 C C . ARG A 1 135 ? 6.568 -15.252 -11.961 1.00 88.12 135 ARG A C 1
ATOM 1137 O O . ARG A 1 135 ? 6.427 -15.975 -12.939 1.00 88.12 135 ARG A O 1
ATOM 1144 N N . GLU A 1 136 ? 6.764 -13.940 -12.039 1.00 84.94 136 GLU A N 1
ATOM 1145 C CA . GLU A 1 136 ? 6.815 -13.158 -13.277 1.00 84.94 136 GLU A CA 1
ATOM 1146 C C . GLU A 1 136 ? 8.240 -12.674 -13.616 1.00 84.94 136 GLU A C 1
ATOM 1148 O O . GLU A 1 136 ? 8.402 -11.818 -14.496 1.00 84.94 136 GLU A O 1
ATOM 1153 N N . LEU A 1 137 ? 9.240 -13.172 -12.872 1.00 75.50 137 LEU A N 1
ATOM 1154 C CA . LEU A 1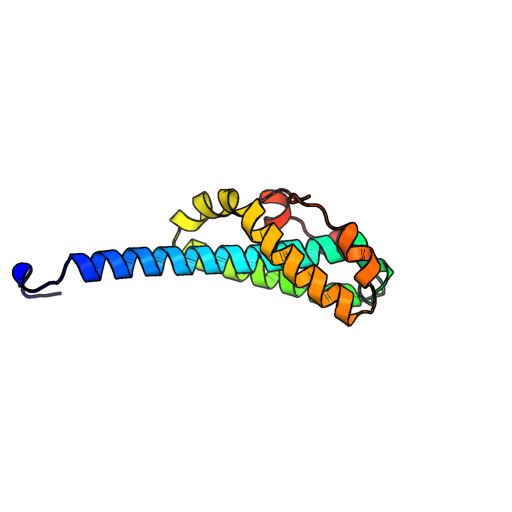 137 ? 10.677 -12.966 -13.091 1.00 75.50 137 LEU A CA 1
ATOM 1155 C C . LEU A 1 137 ? 11.213 -13.818 -14.245 1.00 75.50 137 LEU A C 1
ATOM 1157 O O . LEU A 1 137 ? 10.807 -14.997 -14.349 1.00 75.50 137 LEU A O 1
#